Protein AF-A0A5N5HGC0-F1 (afdb_monomer_lite)

Foldseek 3Di:
DDDPPDPPPDDPDDDPCCCVVPPCCCCPVVVHDDDPVCCLPDPDDDPPPPDDVVVVCVVRVPDPPPDPDDDPDDDDPDDDPPPDDDDDDD

Structure (mmCIF, N/CA/C/O backbone):
data_AF-A0A5N5HGC0-F1
#
_entry.id   AF-A0A5N5HGC0-F1
#
loop_
_atom_site.group_PDB
_atom_site.id
_atom_site.type_symbol
_atom_site.label_atom_id
_atom_site.label_alt_id
_atom_site.label_comp_id
_atom_site.label_asym_id
_atom_site.label_entity_id
_atom_site.label_seq_id
_atom_site.pdbx_PDB_ins_code
_atom_site.Cartn_x
_atom_site.Cartn_y
_atom_site.Cartn_z
_atom_site.occupancy
_atom_site.B_iso_or_equiv
_atom_site.auth_seq_id
_atom_site.auth_comp_id
_atom_site.auth_asym_id
_atom_site.auth_atom_id
_atom_site.pdbx_PDB_model_num
ATOM 1 N N . MET A 1 1 ? 7.376 -12.881 -2.201 1.00 46.38 1 MET A N 1
ATOM 2 C CA . MET A 1 1 ? 7.104 -14.273 -1.765 1.00 46.38 1 MET A CA 1
ATOM 3 C C . MET A 1 1 ? 5.607 -14.481 -1.545 1.00 46.38 1 MET A C 1
ATOM 5 O O . MET A 1 1 ? 5.072 -14.057 -0.524 1.00 46.38 1 MET A O 1
ATOM 9 N N . ALA A 1 2 ? 4.916 -15.092 -2.512 1.00 53.00 2 ALA A N 1
ATOM 10 C CA . ALA A 1 2 ? 3.498 -15.441 -2.399 1.00 53.00 2 ALA A CA 1
ATOM 11 C C . ALA A 1 2 ? 3.254 -16.426 -1.239 1.00 53.00 2 ALA A C 1
ATOM 13 O O . ALA A 1 2 ? 4.057 -17.330 -1.013 1.00 53.00 2 ALA A O 1
ATOM 14 N N . ASN A 1 3 ? 2.153 -16.255 -0.500 1.00 58.59 3 ASN A N 1
ATOM 15 C CA . ASN A 1 3 ? 1.749 -17.200 0.539 1.00 58.59 3 ASN A CA 1
ATOM 16 C C . ASN A 1 3 ? 1.378 -18.543 -0.128 1.00 58.59 3 ASN A C 1
ATOM 18 O O . ASN A 1 3 ? 0.366 -18.580 -0.830 1.00 58.59 3 ASN A O 1
ATOM 22 N N . PRO A 1 4 ? 2.127 -19.641 0.096 1.00 58.69 4 PRO A N 1
ATOM 23 C CA . PRO A 1 4 ? 1.884 -20.927 -0.564 1.00 58.69 4 PRO A CA 1
ATOM 24 C C . PRO A 1 4 ? 0.549 -21.585 -0.168 1.00 58.69 4 PRO A C 1
ATOM 26 O O . PRO A 1 4 ? 0.178 -22.604 -0.742 1.00 58.69 4 PRO A O 1
ATOM 29 N N . HIS A 1 5 ? -0.181 -21.012 0.796 1.00 63.75 5 HIS A N 1
ATOM 30 C CA . HIS A 1 5 ? -1.510 -21.462 1.216 1.00 63.75 5 HIS A CA 1
ATOM 31 C C . HIS A 1 5 ? -2.670 -20.617 0.672 1.00 63.75 5 HIS A C 1
ATOM 33 O O . HIS A 1 5 ? -3.824 -20.906 0.994 1.00 63.75 5 HIS A O 1
ATOM 39 N N . ALA A 1 6 ? -2.412 -19.573 -0.119 1.00 64.69 6 ALA A N 1
ATOM 40 C CA . ALA A 1 6 ? -3.495 -18.819 -0.741 1.00 64.69 6 ALA A CA 1
ATOM 41 C C . ALA A 1 6 ? -4.159 -19.671 -1.843 1.00 64.69 6 ALA A C 1
ATOM 43 O O . ALA A 1 6 ? -3.448 -20.214 -2.691 1.00 64.69 6 ALA A O 1
ATOM 44 N N . PRO A 1 7 ? -5.500 -19.803 -1.858 1.00 73.75 7 PRO A N 1
ATOM 45 C CA . PRO A 1 7 ? -6.194 -20.477 -2.945 1.00 73.75 7 PRO A CA 1
ATOM 46 C C . PRO A 1 7 ? -5.860 -19.843 -4.294 1.00 73.75 7 PRO A C 1
ATOM 48 O O . PRO A 1 7 ? -5.716 -18.622 -4.403 1.00 73.75 7 PRO A O 1
ATOM 51 N 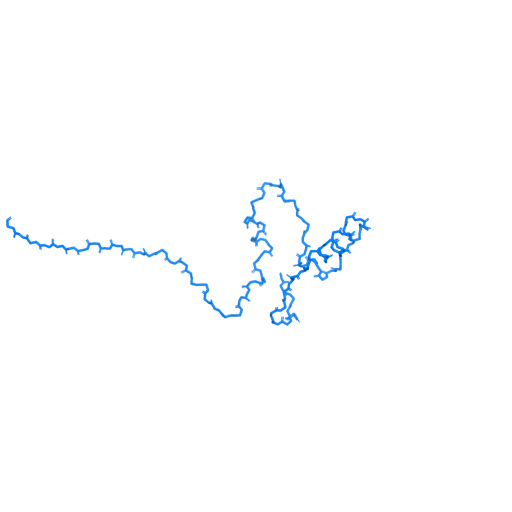N . VAL A 1 8 ? -5.798 -20.680 -5.326 1.00 74.88 8 VAL A N 1
ATOM 52 C CA . VAL A 1 8 ? -5.616 -20.245 -6.711 1.00 74.88 8 VAL A CA 1
ATOM 53 C C . VAL A 1 8 ? -6.644 -19.159 -7.060 1.00 74.88 8 VAL A C 1
ATOM 55 O O . VAL A 1 8 ? -7.832 -19.292 -6.766 1.00 74.88 8 VAL A O 1
ATOM 58 N N . GLY A 1 9 ? -6.174 -18.051 -7.641 1.00 72.69 9 GLY A N 1
ATOM 59 C CA . GLY A 1 9 ? -7.008 -16.901 -8.007 1.00 72.69 9 GLY A CA 1
ATOM 60 C C . GLY A 1 9 ? -7.288 -15.893 -6.884 1.00 72.69 9 GLY A C 1
ATOM 61 O O . GLY A 1 9 ? -7.834 -14.823 -7.167 1.00 72.69 9 GLY A O 1
ATOM 62 N N . PHE A 1 10 ? -6.887 -16.162 -5.637 1.00 76.12 10 PHE A N 1
ATOM 63 C CA . PHE A 1 10 ? -6.969 -15.169 -4.566 1.00 76.12 10 PHE A CA 1
ATOM 64 C C . PHE A 1 10 ? -5.906 -14.082 -4.771 1.00 76.12 10 PHE A C 1
ATOM 66 O O . PHE A 1 10 ? -4.712 -14.368 -4.842 1.00 76.12 10 PHE A O 1
ATOM 73 N N . ARG A 1 11 ? -6.339 -12.822 -4.886 1.00 80.69 11 ARG A N 1
ATOM 74 C CA . ARG A 1 11 ? -5.467 -11.672 -5.168 1.00 80.69 11 ARG A CA 1
ATOM 75 C C . ARG A 1 11 ? -5.768 -10.534 -4.209 1.00 80.69 11 ARG A C 1
ATOM 77 O O . ARG A 1 11 ? -6.919 -10.326 -3.829 1.00 80.69 11 ARG A O 1
ATOM 84 N N . PHE A 1 12 ? -4.743 -9.758 -3.878 1.00 84.06 12 PHE A N 1
ATOM 85 C CA . PHE A 1 12 ? -4.921 -8.517 -3.139 1.00 84.06 12 PHE A CA 1
ATOM 86 C C . PHE A 1 12 ? -5.647 -7.487 -4.021 1.00 84.06 12 PHE A C 1
ATOM 88 O O . PHE A 1 12 ? -5.091 -6.990 -4.999 1.00 84.06 12 PHE A O 1
ATOM 95 N N . ARG A 1 13 ? -6.924 -7.226 -3.718 1.00 88.44 13 ARG A N 1
ATOM 96 C CA . ARG A 1 13 ? -7.802 -6.302 -4.460 1.00 88.44 13 ARG A CA 1
ATOM 97 C C . ARG A 1 13 ? -8.683 -5.490 -3.499 1.00 88.44 13 ARG A C 1
ATOM 99 O O . ARG A 1 13 ? -9.893 -5.711 -3.471 1.00 88.44 13 ARG A O 1
ATOM 106 N N . PRO A 1 14 ? -8.098 -4.607 -2.673 1.00 91.50 14 PRO A N 1
ATOM 107 C CA . PRO A 1 14 ? -8.881 -3.780 -1.766 1.00 91.50 14 PRO A CA 1
ATOM 108 C C . PRO A 1 14 ? -9.710 -2.754 -2.548 1.00 91.50 14 PRO A C 1
ATOM 110 O O . PRO A 1 14 ? -9.280 -2.231 -3.575 1.00 91.50 14 PRO A O 1
ATOM 113 N N . SER A 1 15 ? -10.890 -2.437 -2.035 1.00 96.19 15 SER A N 1
ATOM 114 C CA . SER A 1 15 ? -11.671 -1.270 -2.440 1.00 96.19 15 SER A CA 1
ATOM 115 C C . SER A 1 15 ? -11.053 0.026 -1.909 1.00 96.19 15 SER A C 1
ATOM 117 O O . SER A 1 15 ? -10.338 0.022 -0.906 1.00 96.19 15 SER A O 1
ATOM 119 N N . ASP A 1 16 ? -11.407 1.166 -2.505 1.00 97.19 16 ASP A N 1
ATOM 120 C CA . ASP A 1 16 ? -10.967 2.487 -2.031 1.00 97.19 16 ASP A CA 1
ATOM 121 C C . ASP A 1 16 ? -11.298 2.712 -0.549 1.00 97.19 16 ASP A C 1
ATOM 123 O O . ASP A 1 16 ? -10.505 3.268 0.212 1.00 97.19 16 ASP A O 1
ATOM 127 N N . GLN A 1 17 ? -12.471 2.242 -0.109 1.00 98.00 17 GLN A N 1
ATOM 128 C CA . GLN A 1 17 ? -12.867 2.331 1.294 1.00 98.00 17 GLN A CA 1
ATOM 129 C C . GLN A 1 17 ? -11.974 1.476 2.187 1.00 98.00 17 GLN A C 1
ATOM 131 O O . GLN A 1 17 ? -11.668 1.897 3.301 1.00 98.00 17 GLN A O 1
ATOM 136 N N . GLU A 1 18 ? -11.533 0.310 1.718 1.00 94.75 18 GLU A N 1
ATOM 137 C CA . GLU A 1 18 ? -10.598 -0.516 2.471 1.00 94.75 18 GLU A CA 1
ATOM 138 C C . GLU A 1 18 ? -9.215 0.131 2.553 1.00 94.75 18 GLU A C 1
ATOM 140 O O . GLU A 1 18 ? -8.660 0.227 3.648 1.00 94.75 18 GLU A O 1
ATOM 145 N N . ILE A 1 19 ? -8.709 0.668 1.437 1.00 95.25 19 ILE A N 1
ATOM 146 C CA . ILE A 1 19 ? -7.443 1.418 1.380 1.00 95.25 19 ILE A CA 1
ATOM 147 C C . ILE A 1 19 ? -7.451 2.553 2.410 1.00 95.25 19 ILE A C 1
ATOM 149 O O . ILE A 1 19 ? -6.543 2.659 3.235 1.00 95.25 19 ILE A O 1
ATOM 153 N N . ILE A 1 20 ? -8.502 3.375 2.413 1.00 95.88 20 ILE A N 1
ATOM 154 C CA . ILE A 1 20 ? -8.588 4.540 3.296 1.00 95.88 20 ILE A CA 1
ATOM 155 C C . ILE A 1 20 ? -8.789 4.117 4.756 1.00 95.88 20 ILE A C 1
ATOM 157 O O . ILE A 1 20 ? -8.033 4.538 5.634 1.00 95.88 20 ILE A O 1
ATOM 161 N N . ARG A 1 21 ? -9.817 3.305 5.037 1.00 94.12 21 ARG A N 1
ATOM 162 C CA . ARG A 1 21 ? -10.272 3.040 6.412 1.00 94.12 21 ARG A CA 1
ATOM 163 C C . ARG A 1 21 ? -9.400 2.043 7.157 1.00 94.12 21 ARG A C 1
ATOM 165 O O . ARG A 1 21 ? -9.286 2.159 8.374 1.00 94.12 21 ARG A O 1
ATOM 172 N N . PHE A 1 22 ? -8.821 1.065 6.463 1.00 92.06 22 PHE A N 1
ATOM 173 C CA . PHE A 1 22 ? -8.014 0.033 7.108 1.00 92.06 22 PHE A CA 1
ATOM 174 C C . PHE A 1 22 ? -6.526 0.323 6.982 1.00 92.06 22 PHE A C 1
ATOM 176 O O . PHE A 1 22 ? -5.841 0.315 7.999 1.00 92.06 22 PHE A O 1
ATOM 183 N N . PHE A 1 23 ? -6.017 0.613 5.785 1.00 93.50 23 PHE A N 1
ATOM 184 C CA . PHE A 1 23 ? -4.571 0.748 5.591 1.00 93.50 23 PHE A CA 1
ATOM 185 C C . PHE A 1 23 ? -4.074 2.132 6.012 1.00 93.50 23 PHE A C 1
ATOM 187 O O . PHE A 1 23 ? -3.346 2.260 6.998 1.00 93.50 23 PHE A O 1
ATOM 194 N N . LEU A 1 24 ? -4.526 3.183 5.324 1.00 93.81 24 LEU A N 1
ATOM 195 C CA . LEU A 1 24 ? -4.025 4.542 5.547 1.00 93.81 24 LEU A CA 1
ATOM 196 C C . LEU A 1 24 ? -4.371 5.064 6.944 1.00 93.81 24 LEU A C 1
ATOM 198 O O . LEU A 1 24 ? -3.510 5.619 7.624 1.00 93.81 24 LEU A O 1
ATOM 202 N N . TYR A 1 25 ? -5.604 4.855 7.408 1.00 95.19 25 TYR A N 1
ATOM 203 C CA . TYR A 1 25 ? -6.014 5.284 8.745 1.00 95.19 25 TYR A CA 1
ATOM 204 C C . TYR A 1 25 ? -5.187 4.617 9.856 1.00 95.19 25 TYR A C 1
ATOM 206 O O . TYR A 1 25 ? -4.747 5.295 10.786 1.00 95.19 25 TYR A O 1
ATOM 214 N N . THR A 1 26 ? -4.917 3.313 9.750 1.00 93.38 26 THR A N 1
ATOM 215 C CA . THR A 1 26 ? -4.111 2.593 10.749 1.00 93.38 26 THR A CA 1
ATOM 216 C C . THR A 1 26 ? -2.665 3.088 10.756 1.00 93.38 26 THR A C 1
ATOM 218 O O . THR A 1 26 ? -2.133 3.411 11.818 1.00 93.38 26 THR A O 1
ATOM 221 N N . MET A 1 27 ? -2.055 3.244 9.578 1.00 91.44 27 MET A N 1
ATOM 222 C CA . MET A 1 27 ? -0.659 3.676 9.471 1.00 91.44 27 MET A CA 1
ATOM 223 C C . MET A 1 27 ? -0.456 5.142 9.875 1.00 91.44 27 MET A C 1
ATOM 225 O O . MET A 1 27 ? 0.487 5.461 10.594 1.00 91.44 27 MET A O 1
ATOM 229 N N . VAL A 1 28 ? -1.326 6.049 9.420 1.00 92.88 28 VAL A N 1
ATOM 230 C CA . VAL A 1 28 ? -1.095 7.500 9.526 1.00 92.88 28 VAL A CA 1
ATOM 231 C C . VAL A 1 28 ? -1.756 8.102 10.763 1.00 92.88 28 VAL A C 1
ATOM 233 O O . VAL A 1 28 ? -1.146 8.924 11.448 1.00 92.88 28 VAL A O 1
ATOM 236 N N . VAL A 1 29 ? -2.998 7.704 11.059 1.00 95.12 29 VAL A N 1
ATOM 237 C CA . VAL A 1 29 ? -3.775 8.291 12.163 1.00 95.12 29 VAL A CA 1
ATOM 238 C C . VAL A 1 29 ? -3.510 7.547 13.461 1.00 95.12 29 VAL A C 1
ATOM 240 O O . VAL A 1 29 ? -3.129 8.168 14.451 1.00 95.12 29 VAL A O 1
ATOM 243 N N . LYS A 1 30 ? -3.679 6.221 13.461 1.00 95.38 30 LYS A N 1
ATOM 244 C CA . LYS A 1 30 ? -3.427 5.405 14.657 1.00 95.38 30 LYS A CA 1
ATOM 245 C C . LYS A 1 30 ? -1.942 5.196 14.937 1.00 95.38 30 LYS A C 1
ATOM 247 O O . LYS A 1 30 ? -1.583 4.982 16.089 1.00 95.38 30 LYS A O 1
ATOM 252 N N . ARG A 1 31 ? -1.088 5.295 13.909 1.00 92.75 31 ARG A N 1
ATOM 253 C CA . ARG A 1 31 ? 0.355 5.006 13.989 1.00 92.75 31 ARG A CA 1
ATOM 254 C C . ARG A 1 31 ? 0.636 3.596 14.511 1.00 92.75 31 ARG A C 1
ATOM 256 O O . ARG A 1 31 ? 1.604 3.365 15.230 1.00 92.75 31 ARG A O 1
ATOM 263 N N . GLU A 1 32 ? -0.233 2.661 14.145 1.00 92.31 32 GLU A N 1
ATOM 264 C CA . GLU A 1 32 ? -0.120 1.250 14.498 1.00 92.31 32 GLU A CA 1
ATOM 265 C C . GLU A 1 32 ? 0.449 0.461 13.311 1.00 92.31 32 GLU A C 1
ATOM 267 O O . GLU A 1 32 ? 0.182 0.803 12.153 1.00 92.31 32 GLU A O 1
ATOM 272 N N . PRO A 1 33 ? 1.228 -0.605 13.562 1.00 87.94 33 PRO A N 1
ATOM 273 C CA . PRO A 1 33 ? 1.669 -1.490 12.497 1.00 87.94 33 PRO A CA 1
ATOM 274 C C . PRO A 1 33 ? 0.476 -2.249 11.905 1.00 87.94 33 PRO A C 1
ATOM 276 O O . PRO A 1 33 ? -0.428 -2.686 12.620 1.00 87.94 33 PRO A O 1
ATOM 279 N N . LEU A 1 34 ? 0.498 -2.455 10.587 1.00 88.88 34 LEU A N 1
ATOM 280 C CA . LEU A 1 34 ? -0.431 -3.374 9.936 1.00 88.88 34 LEU A CA 1
ATOM 281 C C . LEU A 1 34 ? -0.182 -4.811 10.418 1.00 88.88 34 LEU A C 1
ATOM 283 O O . LEU A 1 34 ? 0.910 -5.157 10.875 1.00 88.88 34 LEU A O 1
ATOM 287 N N . MET A 1 35 ? -1.196 -5.673 10.294 1.00 86.44 35 MET A N 1
ATOM 288 C CA . MET A 1 35 ? -1.000 -7.103 10.548 1.00 86.44 35 MET A CA 1
ATOM 289 C C . MET A 1 35 ? 0.130 -7.638 9.665 1.00 86.44 35 MET A C 1
ATOM 291 O O . MET A 1 35 ? 0.180 -7.316 8.481 1.00 86.44 35 MET A O 1
ATOM 295 N N . LEU A 1 36 ? 0.971 -8.522 10.214 1.00 83.12 36 LEU A N 1
ATOM 296 C CA . LEU A 1 36 ? 2.143 -9.084 9.522 1.00 83.12 36 LEU A CA 1
ATOM 297 C C . LEU A 1 36 ? 1.819 -9.695 8.150 1.00 83.12 36 LEU A C 1
ATOM 299 O O . LEU A 1 36 ? 2.659 -9.672 7.256 1.00 83.12 36 LEU A O 1
ATOM 303 N N . LEU A 1 37 ? 0.595 -10.201 7.963 1.00 81.62 37 LEU A N 1
ATOM 304 C CA . LEU A 1 37 ? 0.108 -10.708 6.678 1.00 81.62 37 LEU A CA 1
ATOM 305 C C . LEU A 1 37 ? 0.190 -9.656 5.555 1.00 81.62 37 LEU A C 1
ATOM 307 O O . LEU A 1 37 ? 0.437 -10.012 4.405 1.00 81.62 37 LEU A O 1
ATOM 311 N N . TYR A 1 38 ? 0.005 -8.375 5.882 1.00 84.00 38 TYR A N 1
ATOM 312 C CA . TYR A 1 38 ? 0.018 -7.272 4.924 1.00 84.00 38 TYR A CA 1
ATOM 313 C C . TYR A 1 38 ? 1.416 -6.783 4.553 1.00 84.00 38 TYR A C 1
ATOM 315 O O . TYR A 1 38 ? 1.547 -6.096 3.546 1.00 84.00 38 TYR A O 1
A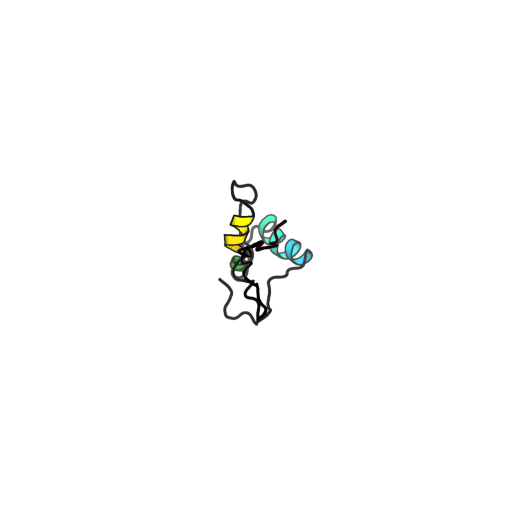TOM 323 N N . ASN A 1 39 ? 2.463 -7.197 5.271 1.00 80.69 39 ASN A N 1
ATOM 324 C CA . ASN A 1 39 ? 3.845 -6.822 4.946 1.00 80.69 39 ASN A CA 1
ATOM 325 C C . ASN A 1 39 ? 4.307 -7.369 3.583 1.00 80.69 39 ASN A C 1
ATOM 327 O O . ASN A 1 39 ? 5.285 -6.881 3.029 1.00 80.69 39 ASN A O 1
ATOM 331 N N . ASN A 1 40 ? 3.604 -8.372 3.046 1.00 78.69 40 ASN A N 1
ATOM 332 C CA . ASN A 1 40 ? 3.846 -8.925 1.712 1.00 78.69 40 ASN A CA 1
ATOM 333 C C . ASN A 1 40 ? 3.105 -8.171 0.591 1.00 78.69 40 ASN A C 1
ATOM 335 O O . ASN A 1 40 ? 3.275 -8.514 -0.576 1.00 78.69 40 ASN A O 1
ATOM 339 N N . PHE A 1 41 ? 2.223 -7.228 0.940 1.00 82.19 41 PHE A N 1
ATOM 340 C CA . PHE A 1 41 ? 1.336 -6.537 -0.004 1.00 82.19 41 PHE A CA 1
ATOM 341 C C . PHE A 1 41 ? 1.490 -5.016 0.042 1.00 82.19 41 PHE A C 1
ATOM 343 O O . PHE A 1 41 ? 1.295 -4.351 -0.970 1.00 82.19 41 PHE A O 1
ATOM 350 N N . VAL A 1 42 ? 1.805 -4.459 1.213 1.00 88.12 42 VAL A N 1
ATOM 351 C CA . VAL A 1 42 ? 1.932 -3.020 1.441 1.00 88.12 42 VAL A CA 1
ATOM 352 C C . VAL A 1 42 ? 3.341 -2.741 1.943 1.00 88.12 42 VAL A C 1
ATOM 354 O O . VAL A 1 42 ? 3.686 -3.076 3.076 1.00 88.12 42 VAL A O 1
ATOM 357 N N . HIS A 1 43 ? 4.147 -2.127 1.083 1.00 87.44 43 HIS A N 1
ATOM 358 C CA . HIS A 1 43 ? 5.527 -1.755 1.369 1.00 87.44 43 HIS A CA 1
ATOM 359 C C . HIS A 1 43 ? 5.627 -0.253 1.649 1.00 87.44 43 HIS A C 1
ATOM 361 O O . HIS A 1 43 ? 4.905 0.550 1.058 1.00 87.44 43 HIS A O 1
ATOM 367 N N . VAL A 1 44 ? 6.511 0.121 2.574 1.00 86.62 44 VAL A N 1
ATOM 368 C CA . VAL A 1 44 ? 6.864 1.522 2.825 1.00 86.62 44 VAL A CA 1
ATOM 369 C C . VAL A 1 44 ? 8.036 1.858 1.913 1.00 86.62 44 VAL A C 1
ATOM 371 O O . VAL A 1 44 ? 9.099 1.269 2.074 1.00 86.62 44 VAL A O 1
ATOM 374 N N . GLU A 1 45 ? 7.825 2.781 0.979 1.00 87.38 45 GLU A N 1
ATOM 375 C CA . GLU A 1 45 ? 8.803 3.175 -0.038 1.00 87.38 45 GLU A CA 1
ATOM 376 C C . GLU A 1 45 ? 8.758 4.694 -0.247 1.00 87.38 45 GLU A C 1
ATOM 378 O O . GLU A 1 45 ? 7.687 5.306 -0.169 1.00 87.38 45 GLU A O 1
ATOM 383 N N . ASP A 1 46 ? 9.912 5.300 -0.533 1.00 90.25 46 ASP A N 1
ATOM 384 C CA . ASP A 1 46 ? 9.979 6.686 -0.997 1.00 90.25 46 ASP A CA 1
ATOM 385 C C . ASP A 1 46 ? 9.754 6.758 -2.515 1.00 90.25 46 ASP A C 1
ATOM 387 O O . ASP A 1 46 ? 10.657 6.508 -3.318 1.00 90.25 46 ASP A O 1
ATOM 391 N N . LEU A 1 47 ? 8.530 7.126 -2.899 1.00 89.56 47 LEU A N 1
ATOM 392 C CA . LEU A 1 47 ? 8.101 7.235 -4.296 1.00 89.56 47 LEU A CA 1
ATOM 393 C C . LEU A 1 47 ? 8.724 8.414 -5.057 1.00 89.56 47 LEU A C 1
ATOM 395 O O . LEU A 1 47 ? 8.578 8.477 -6.275 1.00 89.56 47 LEU A O 1
ATOM 399 N N . PHE A 1 48 ? 9.360 9.360 -4.362 1.00 90.12 48 PHE A N 1
ATOM 400 C CA . PHE A 1 48 ? 9.981 10.544 -4.968 1.00 90.12 48 PHE A CA 1
ATOM 401 C C . PHE A 1 48 ? 11.509 10.513 -4.880 1.00 90.12 48 PHE A C 1
ATOM 403 O O . PHE A 1 48 ? 12.162 11.532 -5.107 1.00 90.12 48 PHE A O 1
ATOM 410 N N . SER A 1 49 ? 12.066 9.351 -4.544 1.00 90.00 49 SER A N 1
ATOM 411 C CA . SER A 1 49 ? 13.495 9.088 -4.656 1.00 90.00 49 SER A CA 1
ATOM 412 C C . SER A 1 49 ? 13.942 9.042 -6.126 1.00 90.00 49 SER A C 1
ATOM 414 O O . SER A 1 49 ? 13.132 9.141 -7.048 1.00 90.00 49 SER A O 1
ATOM 416 N N . ASP A 1 50 ? 15.241 8.851 -6.358 1.00 92.75 50 ASP A N 1
ATOM 417 C CA . ASP A 1 50 ? 15.818 8.730 -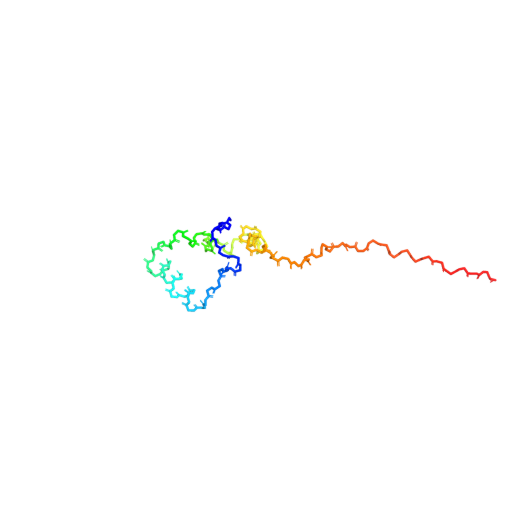7.708 1.00 92.75 50 ASP A CA 1
ATOM 418 C C . ASP A 1 50 ? 15.435 7.421 -8.430 1.00 92.75 50 ASP A C 1
ATOM 420 O O . ASP A 1 50 ? 15.874 7.173 -9.552 1.00 92.75 50 ASP A O 1
ATOM 424 N N . LYS A 1 51 ? 14.636 6.571 -7.781 1.00 91.94 51 LYS A N 1
ATOM 425 C CA . LYS A 1 51 ? 14.214 5.267 -8.279 1.00 91.94 51 LYS A CA 1
ATOM 426 C C . LYS A 1 51 ? 13.172 5.407 -9.383 1.00 91.94 51 LYS A C 1
ATOM 428 O O . LYS A 1 51 ? 12.156 6.087 -9.222 1.00 91.94 51 LYS A O 1
ATOM 433 N N . GLU A 1 52 ? 13.375 4.714 -10.500 1.00 92.00 52 GLU A N 1
ATOM 434 C CA . GLU A 1 52 ? 12.389 4.716 -11.578 1.00 92.00 52 GLU A CA 1
ATOM 435 C C . GLU A 1 52 ? 11.159 3.863 -11.210 1.00 92.00 52 GLU A C 1
ATOM 437 O O . GLU A 1 52 ? 11.291 2.803 -10.595 1.00 92.00 52 GLU A O 1
ATOM 442 N N . PRO A 1 53 ? 9.943 4.218 -11.675 1.00 89.44 53 PRO A N 1
ATOM 443 C CA . PRO A 1 53 ? 8.736 3.424 -11.416 1.00 89.44 53 PRO A CA 1
ATOM 444 C C . PRO A 1 53 ? 8.851 1.950 -11.831 1.00 89.44 53 PRO A C 1
ATOM 446 O O . PRO A 1 53 ? 8.210 1.074 -11.249 1.00 89.44 53 PRO A O 1
ATOM 449 N N . ARG A 1 54 ? 9.667 1.666 -12.853 1.00 86.44 54 ARG A N 1
ATOM 450 C CA . ARG A 1 54 ? 9.946 0.302 -13.304 1.00 86.44 54 ARG A CA 1
ATOM 451 C C . ARG A 1 54 ? 10.724 -0.496 -12.261 1.00 86.44 54 ARG A C 1
ATOM 453 O O . ARG A 1 54 ? 10.422 -1.667 -12.071 1.00 86.44 54 ARG A O 1
ATOM 460 N N . GLU A 1 55 ? 11.677 0.124 -11.582 1.00 89.88 55 GLU A N 1
ATOM 461 C CA . GLU A 1 55 ? 12.460 -0.521 -10.529 1.00 89.88 55 GLU A CA 1
ATOM 462 C C . GLU A 1 55 ? 11.548 -0.866 -9.342 1.00 89.88 55 GLU A C 1
ATOM 464 O O . GLU A 1 55 ? 11.601 -1.973 -8.818 1.00 89.88 55 GLU A O 1
ATOM 469 N N . THR A 1 56 ? 10.599 0.014 -8.992 1.00 87.38 56 THR A N 1
ATOM 470 C CA . THR A 1 56 ? 9.550 -0.297 -8.000 1.00 87.38 56 THR A CA 1
ATOM 471 C C . THR A 1 56 ? 8.699 -1.499 -8.420 1.00 87.38 56 THR A C 1
ATOM 473 O O . THR A 1 56 ? 8.335 -2.334 -7.591 1.00 87.38 56 THR A O 1
ATOM 476 N N . TRP A 1 57 ? 8.367 -1.610 -9.707 1.00 85.69 57 TRP A N 1
ATOM 477 C CA . TRP A 1 57 ? 7.637 -2.765 -10.224 1.00 85.69 57 TRP A CA 1
ATOM 478 C C . TRP A 1 57 ? 8.465 -4.055 -10.179 1.00 85.69 57 TRP A C 1
ATOM 480 O O . TRP A 1 57 ? 7.924 -5.110 -9.861 1.00 85.69 57 TRP A O 1
ATOM 490 N N . GLU A 1 58 ? 9.758 -3.991 -10.484 1.00 86.44 58 GLU A N 1
ATOM 491 C CA . GLU A 1 58 ? 10.655 -5.150 -10.430 1.00 86.44 58 GLU A CA 1
ATOM 492 C C . GLU A 1 58 ? 10.842 -5.655 -8.989 1.00 86.44 58 GLU A C 1
ATOM 494 O O . GLU A 1 58 ? 10.861 -6.867 -8.772 1.00 86.44 58 GLU A O 1
ATOM 499 N N . ASP A 1 59 ? 10.849 -4.755 -8.003 1.00 86.25 59 ASP A N 1
ATOM 500 C CA . ASP A 1 59 ? 10.980 -5.114 -6.588 1.00 86.25 59 ASP A CA 1
ATOM 501 C C . ASP A 1 59 ? 9.714 -5.739 -5.980 1.00 86.25 59 ASP A C 1
ATOM 503 O O . ASP A 1 59 ? 9.809 -6.630 -5.132 1.00 86.25 59 ASP A O 1
ATOM 507 N N . TYR A 1 60 ? 8.522 -5.284 -6.391 1.00 83.81 60 TYR A N 1
ATOM 508 C CA . TYR A 1 60 ? 7.264 -5.632 -5.706 1.00 83.81 60 TYR A CA 1
ATOM 509 C C . TYR A 1 60 ? 6.178 -6.264 -6.598 1.00 83.81 60 TYR A C 1
ATOM 511 O O . TYR A 1 60 ? 5.262 -6.912 -6.090 1.00 83.81 60 TYR A O 1
ATOM 519 N N . GLY A 1 61 ? 6.240 -6.092 -7.919 1.00 73.88 61 GLY A N 1
ATOM 520 C CA . GLY A 1 61 ? 5.172 -6.439 -8.870 1.00 73.88 61 GLY A CA 1
ATOM 521 C C . GLY A 1 61 ? 5.273 -7.823 -9.526 1.00 73.88 61 GLY A C 1
ATOM 522 O O . GLY A 1 61 ? 4.384 -8.195 -10.291 1.00 73.88 61 GLY A O 1
ATOM 523 N N . GLY A 1 62 ? 6.333 -8.593 -9.255 1.00 64.50 62 GLY A N 1
ATOM 524 C CA . GLY A 1 62 ? 6.676 -9.793 -10.035 1.00 64.50 62 GLY A CA 1
ATOM 525 C C . GLY A 1 62 ? 5.973 -11.102 -9.644 1.00 64.50 62 GLY A C 1
ATOM 526 O O . GLY A 1 62 ? 5.629 -11.896 -10.515 1.00 64.50 62 GLY A O 1
ATOM 527 N N . ASP A 1 63 ? 5.723 -11.343 -8.355 1.00 60.88 63 ASP A N 1
ATOM 528 C CA . ASP A 1 63 ? 5.407 -12.703 -7.870 1.00 60.88 63 ASP A CA 1
ATOM 529 C C . ASP A 1 63 ? 3.926 -13.112 -7.991 1.00 60.88 63 ASP A C 1
ATOM 531 O O . ASP A 1 63 ? 3.599 -14.294 -7.900 1.00 60.88 63 ASP A O 1
ATOM 535 N N . GLN A 1 64 ? 3.005 -12.155 -8.143 1.00 57.09 64 GLN A N 1
ATOM 536 C CA . GLN A 1 64 ? 1.552 -12.418 -8.131 1.00 57.09 64 GLN A CA 1
ATOM 537 C C . GLN A 1 64 ? 0.933 -12.532 -9.535 1.00 57.09 64 GLN A C 1
ATOM 539 O O . GLN A 1 64 ? -0.283 -12.688 -9.663 1.00 57.09 64 GLN A O 1
ATOM 544 N N . LEU A 1 65 ? 1.762 -12.460 -10.580 1.00 53.88 65 LEU A N 1
ATOM 545 C CA . LEU A 1 65 ? 1.370 -12.575 -11.989 1.00 53.88 65 LEU A CA 1
ATOM 546 C C . LEU A 1 65 ? 1.703 -13.944 -12.590 1.00 53.88 65 LEU A C 1
ATOM 548 O O . LEU A 1 65 ? 1.806 -14.066 -13.807 1.00 53.88 65 LEU A O 1
ATOM 552 N N . CYS A 1 66 ? 1.874 -14.980 -11.761 1.00 47.41 66 CYS A N 1
ATOM 553 C CA . CYS A 1 66 ? 1.806 -16.352 -12.250 1.00 47.41 66 CYS A CA 1
ATOM 554 C C . CYS A 1 66 ? 0.390 -16.580 -12.787 1.00 47.41 66 CYS A C 1
ATOM 556 O O . CYS A 1 66 ? -0.532 -16.927 -12.051 1.00 47.41 66 CYS A O 1
ATOM 558 N N . ASP A 1 67 ? 0.222 -16.281 -14.069 1.00 51.69 67 ASP A N 1
ATOM 559 C CA . ASP A 1 67 ? -0.952 -16.619 -14.840 1.00 51.69 67 ASP A CA 1
ATOM 560 C C . ASP A 1 67 ? -1.093 -18.141 -14.800 1.00 51.69 67 ASP A C 1
ATOM 562 O O . ASP A 1 67 ? -0.228 -18.869 -15.298 1.00 51.69 67 ASP A O 1
ATOM 566 N N . ASP A 1 68 ? -2.191 -18.630 -14.226 1.00 55.00 68 ASP A N 1
ATOM 567 C CA . ASP A 1 68 ? -2.715 -19.925 -14.628 1.00 55.00 68 ASP A CA 1
ATOM 568 C C . ASP A 1 68 ? -3.032 -19.825 -16.127 1.00 55.00 68 ASP A C 1
ATOM 570 O O . ASP A 1 68 ? -4.023 -19.232 -16.545 1.00 55.00 68 ASP A O 1
ATOM 574 N N . GLU A 1 69 ? -2.096 -20.354 -16.912 1.00 48.72 69 GLU A N 1
ATOM 575 C CA . GLU A 1 69 ? -2.205 -20.781 -18.304 1.00 48.72 69 GLU A CA 1
ATOM 576 C C . GLU A 1 69 ? -2.679 -19.740 -19.336 1.00 48.72 69 GLU A C 1
ATOM 578 O O . GLU A 1 69 ? -3.866 -19.590 -19.619 1.00 48.72 69 GLU A O 1
ATOM 583 N N . GLY A 1 70 ? -1.728 -19.124 -20.059 1.00 43.91 70 GLY A N 1
ATOM 584 C CA . GLY A 1 70 ? -2.092 -18.466 -21.319 1.00 43.91 70 GLY A CA 1
ATOM 585 C C . GLY A 1 70 ? -1.085 -17.539 -21.992 1.00 43.91 70 GLY A C 1
ATOM 586 O O . GLY A 1 70 ? -1.442 -16.426 -22.345 1.00 43.91 70 GLY A O 1
ATOM 587 N N . SER A 1 71 ? 0.126 -18.012 -22.301 1.00 45.22 71 SER A N 1
ATOM 588 C CA . SER A 1 71 ? 0.946 -17.459 -23.398 1.00 45.22 71 SER A CA 1
ATOM 589 C C . SER A 1 71 ? 1.235 -15.943 -23.373 1.00 45.22 71 SER A C 1
ATOM 591 O O . SER A 1 71 ? 0.805 -15.211 -24.270 1.00 45.22 71 SER A O 1
ATOM 593 N N . GLN A 1 72 ? 2.136 -15.477 -22.502 1.00 41.22 72 GLN A N 1
ATOM 594 C CA . GLN A 1 72 ? 2.982 -14.347 -22.902 1.00 41.22 72 GLN A CA 1
ATOM 595 C C . GLN A 1 72 ? 3.951 -14.839 -23.983 1.00 41.22 72 GLN A C 1
ATOM 597 O O . GLN A 1 72 ? 5.043 -15.346 -23.720 1.00 41.22 72 GLN A O 1
ATOM 602 N N . LYS A 1 73 ? 3.520 -14.728 -25.245 1.00 39.84 73 LYS A N 1
ATOM 603 C CA . LYS A 1 73 ? 4.406 -14.869 -26.399 1.00 39.84 73 LYS A CA 1
ATOM 604 C C . LYS A 1 73 ? 5.534 -13.857 -26.237 1.00 39.84 73 LYS A C 1
ATOM 606 O O . LYS A 1 73 ? 5.338 -12.658 -26.407 1.00 39.84 73 LYS A O 1
ATOM 611 N N . LYS A 1 74 ? 6.715 -14.379 -25.915 1.00 40.66 74 LYS A N 1
ATOM 612 C CA . LYS A 1 74 ? 8.012 -13.715 -26.015 1.00 40.66 74 LYS A CA 1
ATOM 613 C C . LYS A 1 74 ? 8.053 -12.955 -27.341 1.00 40.66 74 LYS A C 1
ATOM 615 O O . LYS A 1 74 ? 8.090 -13.587 -28.397 1.00 40.66 74 LYS A O 1
ATOM 620 N N . TYR A 1 75 ? 7.995 -11.624 -27.295 1.00 38.56 75 TYR A N 1
ATOM 621 C CA . TYR A 1 75 ? 8.177 -10.798 -28.485 1.00 38.56 75 TYR A CA 1
ATOM 622 C C . TYR A 1 75 ? 9.581 -11.097 -29.024 1.00 38.56 75 TYR A C 1
ATOM 624 O O . TYR A 1 75 ? 10.593 -10.721 -28.436 1.00 38.56 75 TYR A O 1
ATOM 632 N N . LYS A 1 76 ? 9.639 -11.876 -30.103 1.00 41.59 76 LYS A N 1
ATOM 633 C CA . LYS A 1 76 ? 10.828 -12.061 -30.928 1.00 41.59 76 LYS A CA 1
ATOM 634 C C . LYS A 1 76 ? 10.760 -10.960 -31.985 1.00 41.59 76 LYS A C 1
ATOM 636 O O . LYS A 1 76 ? 9.773 -10.939 -32.722 1.00 41.59 76 LYS A O 1
ATOM 641 N N . PRO A 1 77 ? 11.741 -10.047 -32.072 1.00 39.97 77 PRO A N 1
ATOM 642 C CA . PRO A 1 77 ? 11.841 -9.179 -33.234 1.00 39.97 77 PRO A CA 1
ATOM 643 C C . PRO A 1 77 ? 11.958 -10.098 -34.448 1.00 39.97 77 PRO A C 1
ATOM 645 O O . PRO A 1 77 ? 12.774 -11.019 -34.453 1.00 39.97 77 PRO A O 1
ATOM 648 N N . SER A 1 78 ? 11.076 -9.928 -35.424 1.00 44.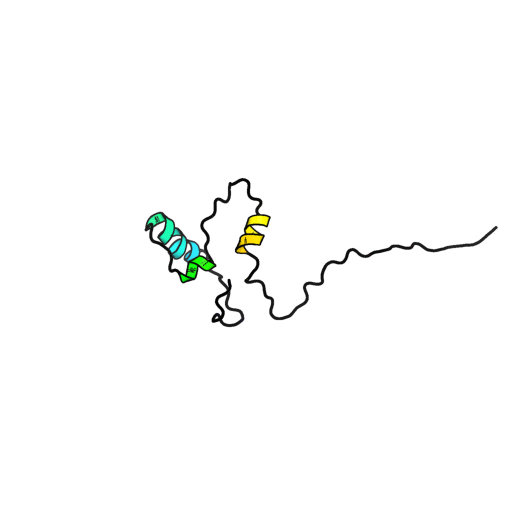59 78 SER A N 1
ATOM 649 C CA . SER A 1 78 ? 11.108 -10.710 -36.652 1.00 44.59 78 SER A CA 1
ATOM 650 C C . SER A 1 78 ? 12.379 -10.369 -37.426 1.00 44.59 78 SER A C 1
ATOM 652 O O . SER A 1 78 ? 12.483 -9.284 -38.001 1.00 44.59 78 SER A O 1
ATOM 654 N N . ASP A 1 79 ? 13.329 -11.299 -37.430 1.00 48.66 79 ASP A N 1
ATOM 655 C CA . ASP A 1 79 ? 14.472 -11.292 -38.332 1.00 48.66 79 ASP A CA 1
ATOM 656 C C . ASP A 1 79 ? 13.989 -11.372 -39.790 1.00 48.66 79 ASP A C 1
ATOM 658 O O . ASP A 1 79 ? 13.229 -12.263 -40.165 1.00 48.66 79 ASP A O 1
ATOM 662 N N . GLY A 1 80 ? 14.485 -10.454 -40.622 1.00 40.94 80 GLY A N 1
ATOM 663 C CA . GLY A 1 80 ? 14.647 -10.673 -42.060 1.00 40.94 80 GLY A CA 1
ATOM 664 C C . GLY A 1 80 ? 13.450 -10.371 -42.966 1.00 40.94 80 GLY A C 1
ATOM 665 O O . GLY A 1 80 ? 12.718 -11.266 -43.376 1.00 40.94 80 GLY A O 1
ATOM 666 N N . VAL A 1 81 ? 13.380 -9.139 -43.485 1.00 40.12 81 VAL A N 1
ATOM 667 C CA . VAL A 1 81 ? 12.870 -8.930 -44.852 1.00 40.12 81 VAL A CA 1
ATOM 668 C C . VAL A 1 81 ? 14.041 -9.120 -45.816 1.00 40.12 81 VAL A C 1
ATOM 670 O O . VAL A 1 81 ? 14.725 -8.175 -46.204 1.00 40.12 81 VAL A O 1
ATOM 673 N N . HIS A 1 82 ? 14.277 -10.369 -46.221 1.00 42.69 82 HIS A N 1
ATOM 674 C CA . HIS A 1 82 ? 14.979 -10.660 -47.468 1.00 42.69 82 HIS A CA 1
ATOM 675 C C . HIS A 1 82 ? 14.051 -10.306 -48.633 1.00 42.69 82 HIS A C 1
ATOM 677 O O . HIS A 1 82 ? 13.176 -11.080 -49.015 1.00 42.69 82 HIS A O 1
ATOM 683 N N . ARG A 1 83 ? 14.231 -9.118 -49.218 1.00 39.50 83 ARG A N 1
ATOM 684 C CA . ARG A 1 83 ? 13.581 -8.769 -50.485 1.00 39.50 83 ARG A CA 1
ATOM 685 C C . ARG A 1 83 ? 14.417 -9.335 -51.634 1.00 39.50 83 ARG A C 1
ATOM 687 O O . ARG A 1 83 ? 15.284 -8.661 -52.180 1.00 39.50 83 ARG A O 1
ATOM 694 N N . GLY A 1 84 ? 14.162 -10.597 -51.964 1.00 36.38 84 GLY A N 1
ATOM 695 C CA . GLY A 1 84 ? 14.725 -11.271 -53.127 1.00 36.38 84 GLY A CA 1
ATOM 696 C C . GLY A 1 84 ? 13.866 -11.098 -54.384 1.00 36.38 84 GLY A C 1
ATOM 697 O O . GLY A 1 84 ? 12.722 -11.528 -54.424 1.00 36.38 84 GLY A O 1
ATOM 698 N N . VAL A 1 85 ? 14.510 -10.547 -55.414 1.00 42.22 85 VAL A N 1
ATOM 699 C CA . VAL A 1 85 ? 14.385 -10.870 -56.847 1.00 42.22 85 VAL A CA 1
ATOM 700 C C . VAL A 1 85 ? 13.106 -10.462 -57.607 1.00 42.22 85 VAL A C 1
ATOM 702 O O . VAL A 1 85 ? 12.060 -11.098 -57.541 1.00 42.22 85 VAL A O 1
ATOM 705 N N . ARG A 1 86 ? 13.274 -9.508 -58.532 1.00 38.72 86 ARG A N 1
ATOM 706 C CA . ARG A 1 86 ? 12.710 -9.609 -59.890 1.00 38.72 86 ARG A CA 1
ATOM 707 C C . ARG A 1 86 ? 13.835 -9.375 -60.892 1.00 38.72 86 ARG A C 1
ATOM 709 O O . ARG A 1 86 ? 14.331 -8.263 -61.012 1.00 38.72 86 ARG A O 1
ATOM 716 N N . GLY A 1 87 ? 14.246 -10.437 -61.576 1.00 43.97 87 GLY A N 1
ATOM 717 C CA . GLY A 1 87 ? 15.028 -10.324 -62.801 1.00 43.97 87 GLY A CA 1
ATOM 718 C C . GLY A 1 87 ? 14.118 -10.027 -63.993 1.00 43.97 87 GLY A C 1
ATOM 719 O O . GLY A 1 87 ? 12.974 -10.482 -64.010 1.00 43.97 87 GLY A O 1
ATOM 720 N N . LYS A 1 88 ? 14.635 -9.304 -64.990 1.00 42.94 88 LYS A N 1
ATOM 721 C CA . LYS A 1 88 ? 14.880 -9.801 -66.358 1.00 42.94 88 LYS A CA 1
ATOM 722 C C . LYS A 1 88 ? 15.326 -8.653 -67.276 1.00 42.94 88 LYS A C 1
ATOM 724 O O . LYS A 1 88 ? 14.779 -7.560 -67.240 1.00 42.94 88 LYS A O 1
ATOM 729 N N . SER A 1 89 ? 16.344 -8.993 -68.057 1.00 41.72 89 SER A N 1
ATOM 730 C CA . SER A 1 89 ? 16.964 -8.309 -69.192 1.00 41.72 89 SER A CA 1
ATOM 731 C C . SER A 1 89 ? 15.979 -7.688 -70.193 1.00 41.72 89 SER A C 1
ATOM 733 O O . SER A 1 89 ? 15.005 -8.353 -70.549 1.00 41.72 89 SER A O 1
ATOM 735 N N . LEU A 1 90 ? 16.307 -6.496 -70.706 1.00 41.88 90 LEU A N 1
ATOM 736 C CA . LEU A 1 90 ? 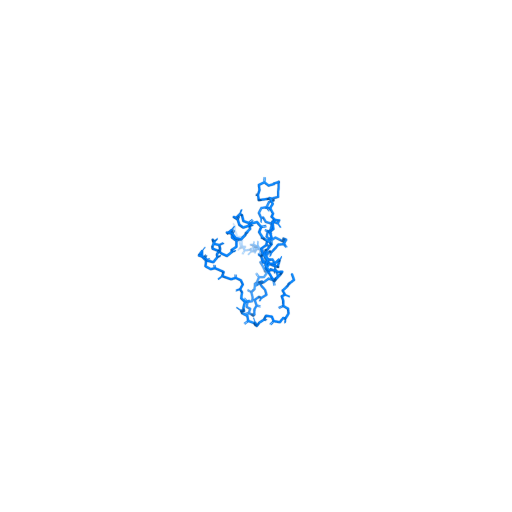16.570 -6.187 -72.125 1.00 41.88 90 LEU A CA 1
ATOM 737 C C . LEU A 1 90 ? 17.281 -4.832 -72.227 1.00 41.88 90 LEU A C 1
ATOM 739 O O . LEU A 1 90 ? 16.850 -3.898 -71.517 1.00 41.88 90 LEU A O 1
#

pLDDT: 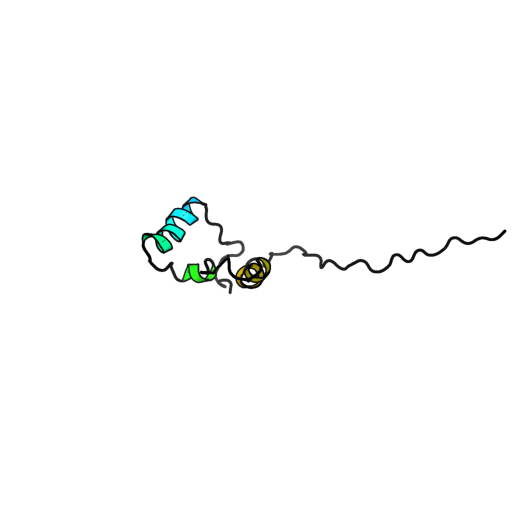mean 72.33, std 21.11, range [36.38, 98.0]

Radius of gyration: 23.81 Å; chains: 1; bounding box: 30×32×87 Å

Organism: NCBI:txid2448454

InterPro domains:
  IPR036093 NAC domain superfamily [SSF101941] (4-49)

Sequence (90 aa):
MANPHAPVGFRFRPSDQEIIRFFLYTMVVKREPLMLLYNNFVHVEDLFSDKEPRETWEDYGGDQLCDDEGSQKKYKPSDGVHRGVRGKSL

Secondary structure (DSSP, 8-state):
---TTSPTT------HHHIIIIIIIIIIII-PPPPGGGGGT-----TTSS--HHHHHHHHSSTT---SS---------------------